Protein AF-E1Y8Z6-F1 (afdb_monomer)

Solvent-accessible surface area (backbone atoms only — not comparable to full-atom values): 7602 Å² total; per-residue (Å²): 140,80,84,85,76,89,59,71,67,61,56,52,5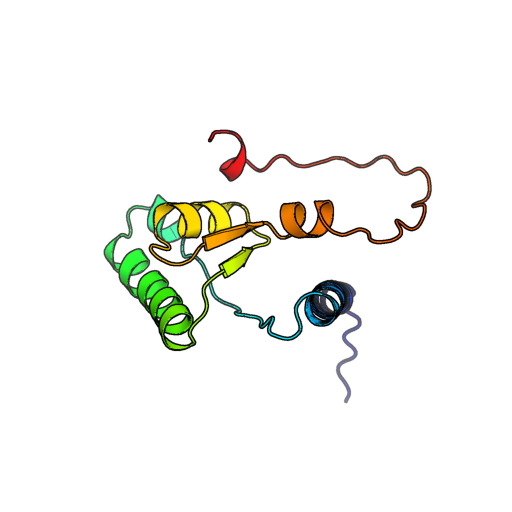5,51,47,54,50,54,55,44,36,75,76,35,77,85,64,80,87,82,95,77,72,65,43,52,74,41,46,77,70,67,38,52,71,61,26,50,58,54,38,48,53,54,51,49,52,40,50,75,71,66,51,51,68,47,77,33,86,49,57,56,43,43,53,44,33,65,76,68,38,75,86,36,44,63,46,45,48,64,62,53,53,73,70,49,96,64,89,76,73,85,69,74,99,66,94,79,84,85,84,81,56,76,69,66,71,67,129

Mean predicted aligned error: 7.62 Å

Foldseek 3Di:
DDPDDPDVVVVVVVVLVVVCCVVPVPDDDDDFDCCLVCVVVVVVVVNCVRNVVVLVVCVVVVAQEDEAQDLSSQVSCVVPSVRHHYDYSVRVVVPDPDPDDPDPPDDDDDDDDPSPPDD

Organism: NCBI:txid201089

Radius of gyration: 17.05 Å; Cα contacts (8 Å, |Δi|>4): 76; chains: 1; bounding box: 40×33×44 Å

Secondary structure (DSSP, 8-state):
-------HHHHHHHHHHHHHHHH-TT---------HHHHHTT-HHHHHHHHHHHHHHHHHTT--EEEESSHHHHHHHHHH-TT-EEEEHHHHHHTS--------S--------HHHH--

Sequence (119 aa):
MAAHFPEPELIEHLLCLNLFSKKIPSVGIVLDCCTKPSHDLGRDDFFNAMFEEMKDFLIRNKIKKVLVACPNCYKIFDQYGGNLSVMSVYEFLANLDVPAKKISAQIVTIHDPCAMRFK

Structure (mmCIF, N/CA/C/O backbone):
data_AF-E1Y8Z6-F1
#
_entry.id   AF-E1Y8Z6-F1
#
loop_
_atom_site.group_PDB
_atom_site.id
_atom_site.type_symbol
_atom_site.label_atom_id
_atom_site.label_alt_id
_atom_site.label_comp_id
_atom_site.label_asym_id
_atom_site.label_entity_id
_atom_site.label_seq_id
_atom_site.pdbx_PDB_ins_code
_atom_site.Cartn_x
_atom_site.Cartn_y
_atom_site.Cartn_z
_atom_site.occupancy
_atom_site.B_iso_or_equiv
_atom_site.auth_seq_id
_atom_site.auth_comp_id
_atom_site.auth_asym_id
_atom_site.auth_atom_id
_atom_site.pdbx_PDB_model_num
ATOM 1 N N . MET A 1 1 ? 22.322 -7.122 31.968 1.00 33.28 1 MET A N 1
ATOM 2 C CA . MET A 1 1 ? 22.228 -5.716 31.525 1.00 33.28 1 MET A CA 1
ATOM 3 C C . MET A 1 1 ? 21.128 -5.658 30.475 1.00 33.28 1 MET A C 1
ATOM 5 O O . MET A 1 1 ? 21.392 -5.824 29.295 1.00 33.28 1 MET A O 1
ATOM 9 N N . ALA A 1 2 ? 19.877 -5.627 30.938 1.00 28.52 2 ALA A N 1
ATOM 10 C CA . ALA A 1 2 ? 18.702 -5.664 30.076 1.00 28.52 2 ALA A CA 1
ATOM 11 C C . ALA A 1 2 ? 18.389 -4.233 29.644 1.00 28.52 2 ALA A C 1
ATOM 13 O O . ALA A 1 2 ? 18.164 -3.374 30.496 1.00 28.52 2 ALA A O 1
ATOM 14 N N . ALA A 1 3 ? 18.417 -3.977 28.340 1.00 30.98 3 ALA A N 1
ATOM 15 C CA . ALA A 1 3 ? 17.911 -2.733 27.796 1.00 30.98 3 ALA A CA 1
ATOM 16 C C . ALA A 1 3 ? 16.388 -2.733 27.978 1.00 30.98 3 ALA A C 1
ATOM 18 O O . ALA A 1 3 ? 15.661 -3.485 27.332 1.00 30.98 3 ALA A O 1
ATOM 19 N N . HIS A 1 4 ? 15.928 -1.949 28.945 1.00 35.16 4 HIS A N 1
ATOM 20 C CA . HIS A 1 4 ? 14.524 -1.659 29.164 1.00 35.16 4 HIS A CA 1
ATOM 21 C C . HIS A 1 4 ? 14.090 -0.660 28.088 1.00 35.16 4 HIS A C 1
ATOM 23 O O . HIS A 1 4 ? 14.365 0.529 28.207 1.00 35.16 4 HIS A O 1
ATOM 29 N N . PHE A 1 5 ? 13.457 -1.155 27.026 1.00 35.44 5 PHE A N 1
ATOM 30 C CA . PHE A 1 5 ? 12.738 -0.333 26.055 1.00 35.44 5 PHE A CA 1
ATOM 31 C C . PHE A 1 5 ? 11.235 -0.504 26.303 1.00 35.44 5 PHE A C 1
ATOM 33 O O . PHE A 1 5 ? 10.670 -1.507 25.863 1.00 35.44 5 PHE A O 1
ATOM 40 N N . PRO A 1 6 ? 10.556 0.409 27.014 1.00 48.09 6 PRO A N 1
ATOM 41 C CA . PRO A 1 6 ? 9.113 0.496 26.954 1.00 48.09 6 PRO A CA 1
ATOM 42 C C . PRO A 1 6 ? 8.768 1.512 25.859 1.00 48.09 6 PRO A C 1
ATOM 44 O O . PRO A 1 6 ? 8.554 2.678 26.160 1.00 48.09 6 PRO A O 1
ATOM 47 N N . GLU A 1 7 ? 8.761 1.096 24.592 1.00 46.25 7 GLU A N 1
ATOM 48 C CA . GLU A 1 7 ? 8.284 1.949 23.492 1.00 46.25 7 GLU A CA 1
ATOM 49 C C . GLU A 1 7 ? 6.798 1.634 23.220 1.00 46.25 7 GLU A C 1
ATOM 51 O O . GLU A 1 7 ? 6.485 0.534 22.745 1.00 46.25 7 GLU A O 1
ATOM 56 N N . PRO A 1 8 ? 5.856 2.551 23.526 1.00 49.94 8 PRO A N 1
ATOM 57 C CA . PRO A 1 8 ? 4.417 2.373 23.286 1.00 49.94 8 PRO A CA 1
ATOM 58 C C . PRO A 1 8 ? 4.078 2.050 21.821 1.00 49.94 8 PRO A C 1
ATOM 60 O O . PRO A 1 8 ? 3.111 1.341 21.539 1.00 49.94 8 PRO A O 1
ATOM 63 N N . GLU A 1 9 ? 4.912 2.507 20.889 1.00 43.81 9 GLU A N 1
ATOM 64 C CA . GLU A 1 9 ? 4.728 2.366 19.442 1.00 43.81 9 GLU A CA 1
ATOM 65 C C . GLU A 1 9 ? 4.839 0.914 18.958 1.00 43.81 9 GLU A C 1
ATOM 67 O O . GLU A 1 9 ? 4.147 0.511 18.019 1.00 43.81 9 GLU A O 1
ATOM 72 N N . LEU A 1 10 ? 5.668 0.086 19.604 1.00 44.47 10 LEU A N 1
ATOM 73 C CA . LEU A 1 10 ? 5.782 -1.328 19.236 1.00 44.47 10 LEU A CA 1
ATOM 74 C C . LEU A 1 10 ? 4.503 -2.088 19.617 1.00 44.47 10 LEU A C 1
ATOM 76 O O . LEU A 1 10 ? 4.055 -2.968 18.885 1.00 44.47 10 LEU A O 1
ATOM 80 N N . ILE A 1 11 ? 3.878 -1.710 20.735 1.00 46.75 11 ILE A N 1
ATOM 81 C CA . ILE A 1 11 ? 2.636 -2.316 21.227 1.00 46.75 11 ILE A CA 1
ATOM 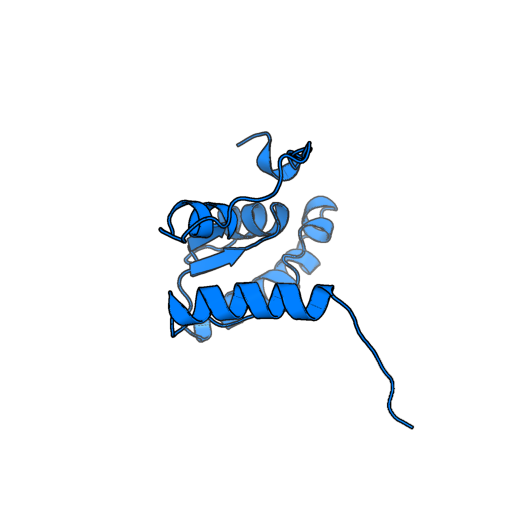82 C C . ILE A 1 11 ? 1.467 -1.984 20.292 1.00 46.75 11 ILE A C 1
ATOM 84 O O . ILE A 1 11 ? 0.668 -2.871 19.995 1.00 46.75 11 ILE A O 1
ATOM 88 N N . GLU A 1 12 ? 1.380 -0.757 19.774 1.00 50.91 12 GLU A N 1
ATOM 89 C CA . GLU A 1 12 ? 0.309 -0.358 18.847 1.00 50.91 12 GLU A CA 1
A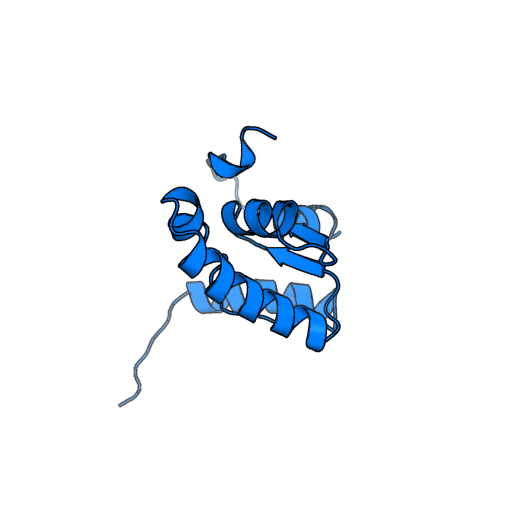TOM 90 C C . GLU A 1 12 ? 0.403 -1.053 17.482 1.00 50.91 12 GLU A C 1
ATOM 92 O O . GLU A 1 12 ? -0.606 -1.561 16.977 1.00 50.91 12 GLU A O 1
ATOM 97 N N . HIS A 1 13 ? 1.609 -1.161 16.910 1.00 54.84 13 HIS A N 1
ATOM 98 C CA . HIS A 1 13 ? 1.824 -1.904 15.662 1.00 54.84 13 HIS A CA 1
ATOM 99 C C . HIS A 1 13 ? 1.494 -3.395 15.823 1.00 54.84 13 HIS A C 1
ATOM 101 O O . HIS A 1 13 ? 0.836 -3.989 14.963 1.00 54.84 13 HIS A O 1
ATOM 107 N N . LEU A 1 14 ? 1.877 -3.993 16.958 1.00 54.44 14 LEU A N 1
ATOM 108 C CA . LEU A 1 14 ? 1.518 -5.370 17.302 1.00 54.44 14 LEU A CA 1
ATOM 109 C C . LEU A 1 14 ? 0.007 -5.533 17.527 1.00 54.44 14 LEU A C 1
ATOM 111 O O . LEU A 1 14 ? -0.551 -6.580 17.197 1.00 54.44 14 LEU A O 1
ATOM 115 N N . LEU A 1 15 ? -0.683 -4.511 18.041 1.00 62.38 15 LEU A N 1
ATOM 116 C CA . LEU A 1 15 ? -2.131 -4.539 18.243 1.00 62.38 15 LEU A CA 1
ATOM 117 C C . LEU A 1 15 ? -2.889 -4.531 16.909 1.00 62.38 15 LEU A C 1
ATOM 119 O O . LEU A 1 15 ? -3.783 -5.357 16.715 1.00 62.38 15 LEU A O 1
ATOM 123 N N . CYS A 1 16 ? -2.508 -3.653 15.976 1.00 66.56 16 CYS A N 1
ATOM 124 C CA . CYS A 1 16 ? -3.106 -3.610 14.639 1.00 66.56 16 CYS A CA 1
ATOM 125 C C . CYS A 1 16 ? -2.869 -4.920 13.882 1.00 66.56 16 CYS A C 1
ATOM 127 O O . CYS A 1 16 ? -3.814 -5.488 13.332 1.00 66.56 16 CYS A O 1
ATOM 129 N N . LEU A 1 17 ? -1.646 -5.459 13.930 1.00 69.88 17 LEU A N 1
ATOM 130 C CA . LEU A 1 17 ? -1.346 -6.754 13.323 1.00 69.88 17 LEU A CA 1
ATOM 131 C C . LEU A 1 17 ? -2.171 -7.888 13.946 1.00 69.88 17 LEU A C 1
ATOM 133 O O . LEU A 1 17 ? -2.690 -8.729 13.219 1.00 69.88 17 LEU A O 1
ATOM 137 N N . ASN A 1 18 ? -2.334 -7.902 15.270 1.00 75.69 18 ASN A N 1
ATOM 138 C CA . ASN A 1 18 ? -3.142 -8.908 15.963 1.00 75.69 18 ASN A CA 1
ATOM 139 C C . ASN A 1 18 ? -4.635 -8.812 15.621 1.00 75.69 18 ASN A C 1
ATOM 141 O O . ASN A 1 18 ? -5.329 -9.827 15.557 1.00 75.69 18 ASN A O 1
ATOM 145 N N . LEU A 1 19 ? -5.160 -7.603 15.416 1.00 80.88 19 LEU A N 1
ATOM 146 C CA . LEU A 1 19 ? -6.527 -7.418 14.928 1.00 80.88 19 LEU A CA 1
ATOM 147 C C . LEU A 1 19 ? -6.661 -7.930 13.491 1.00 80.88 19 LEU A C 1
ATOM 149 O O . LEU A 1 19 ? -7.625 -8.631 13.175 1.00 80.88 19 LEU A O 1
ATOM 153 N N . PHE A 1 20 ? -5.680 -7.630 12.640 1.00 85.56 20 PHE A N 1
ATOM 154 C CA . PHE A 1 20 ? -5.679 -8.066 11.249 1.00 85.56 20 PHE A CA 1
ATOM 155 C C . PHE A 1 20 ? -5.519 -9.575 11.123 1.00 85.56 20 PHE A C 1
ATOM 157 O O . PHE A 1 20 ? -6.268 -10.170 10.362 1.00 85.56 20 PHE A O 1
ATOM 164 N N . SER A 1 21 ? -4.655 -10.220 11.906 1.00 85.12 21 SER A N 1
ATOM 165 C CA . SER A 1 21 ? -4.468 -11.676 11.860 1.00 85.12 21 SER A CA 1
ATOM 166 C C . SER A 1 21 ? -5.716 -12.445 12.295 1.00 85.12 21 SER A C 1
ATOM 168 O O . SER A 1 21 ? -6.031 -13.487 11.725 1.00 85.12 21 SER A O 1
ATOM 170 N N . LYS A 1 22 ? -6.507 -11.900 13.230 1.00 86.94 22 LYS A N 1
ATOM 171 C CA . LYS A 1 22 ? -7.815 -12.470 13.602 1.00 86.94 22 LYS A CA 1
ATOM 172 C C . LYS A 1 22 ? -8.853 -12.379 12.483 1.00 86.94 22 LYS A C 1
ATOM 174 O O . LYS A 1 22 ? -9.741 -13.225 12.417 1.00 86.94 22 LYS A O 1
ATOM 179 N N . LYS A 1 23 ? -8.791 -11.340 11.645 1.00 88.69 23 LYS A N 1
ATOM 180 C CA . LYS A 1 23 ? -9.753 -11.109 10.551 1.00 88.69 23 LYS A CA 1
ATOM 181 C C . LYS A 1 23 ? -9.284 -11.689 9.214 1.00 88.69 23 LYS A C 1
ATOM 183 O O . LYS A 1 23 ? -10.112 -12.068 8.395 1.00 88.69 23 LYS A O 1
ATOM 188 N N . ILE A 1 24 ? -7.975 -11.776 9.011 1.00 90.75 24 ILE A N 1
ATOM 189 C CA . ILE A 1 24 ? -7.294 -12.291 7.826 1.00 90.75 24 ILE A CA 1
ATOM 190 C C . ILE A 1 24 ? -6.174 -13.219 8.328 1.00 90.75 24 ILE A C 1
ATOM 192 O O . ILE A 1 24 ? -5.041 -12.773 8.505 1.00 90.75 24 ILE A O 1
ATOM 196 N N . PRO A 1 25 ? -6.450 -14.517 8.550 1.00 88.56 25 PRO A N 1
ATOM 197 C CA . PRO A 1 25 ? -5.456 -15.456 9.083 1.00 88.56 25 PRO A CA 1
ATOM 198 C C . PRO A 1 25 ? -4.182 -15.584 8.239 1.00 88.56 25 PRO A C 1
ATOM 200 O O . PRO A 1 25 ? -3.133 -15.951 8.753 1.00 88.56 25 PRO A O 1
ATOM 203 N N . SER A 1 26 ? -4.267 -15.274 6.943 1.00 90.38 26 SER A N 1
ATOM 204 C CA . SER A 1 26 ? -3.145 -15.304 6.002 1.00 90.38 26 SER A CA 1
ATOM 205 C C . SER A 1 26 ? -2.401 -13.970 5.876 1.00 90.38 26 SER A C 1
ATOM 207 O O . SER A 1 26 ? -1.602 -13.815 4.953 1.00 90.38 26 SER A O 1
ATOM 209 N N . VAL A 1 27 ? -2.708 -12.970 6.709 1.00 90.88 27 VAL A N 1
ATOM 210 C CA . VAL A 1 27 ? -2.029 -11.672 6.641 1.00 90.88 27 VAL A CA 1
ATOM 211 C C . VAL A 1 27 ? -0.573 -11.819 7.079 1.00 90.88 27 VAL A C 1
ATOM 213 O O . VAL A 1 2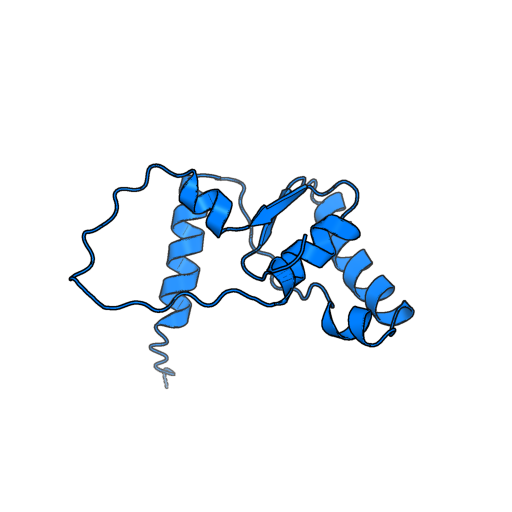7 ? -0.269 -12.473 8.074 1.00 90.88 27 VAL A O 1
ATOM 216 N N . GLY A 1 28 ? 0.324 -11.191 6.327 1.00 89.19 28 GLY A N 1
ATOM 217 C CA . GLY A 1 28 ? 1.733 -11.049 6.673 1.00 89.19 28 GLY A CA 1
ATOM 218 C C . GLY A 1 28 ? 2.130 -9.578 6.739 1.00 89.19 28 GLY A C 1
ATOM 219 O O . GLY A 1 28 ? 1.352 -8.698 6.366 1.00 89.19 28 GLY A O 1
ATOM 220 N N . ILE A 1 29 ? 3.355 -9.319 7.194 1.00 88.69 29 ILE A N 1
ATOM 221 C CA . ILE A 1 29 ? 3.969 -7.988 7.171 1.00 88.69 29 ILE A CA 1
ATOM 222 C C . ILE A 1 29 ? 5.142 -8.003 6.200 1.00 88.69 29 ILE A C 1
ATOM 224 O O . ILE A 1 29 ? 5.955 -8.926 6.217 1.00 88.69 29 ILE A O 1
ATOM 228 N N . VAL A 1 30 ? 5.248 -6.938 5.409 1.00 88.25 30 VAL A N 1
ATOM 229 C CA . VAL A 1 30 ? 6.458 -6.581 4.668 1.00 88.25 30 VAL A CA 1
ATOM 230 C C . VAL A 1 30 ? 6.913 -5.213 5.160 1.00 88.25 30 VAL A C 1
ATOM 232 O O . VAL A 1 30 ? 6.117 -4.276 5.208 1.00 88.25 30 VAL A O 1
ATOM 235 N N . LEU A 1 31 ? 8.179 -5.121 5.563 1.00 86.69 31 LEU A N 1
ATOM 236 C CA . LEU A 1 31 ? 8.817 -3.878 5.990 1.00 86.69 31 LEU A CA 1
ATOM 237 C C . LEU A 1 31 ? 9.759 -3.422 4.881 1.00 86.69 31 LEU A C 1
ATOM 239 O O . LEU A 1 31 ? 10.949 -3.719 4.914 1.00 86.69 31 LEU A O 1
ATOM 243 N N . ASP A 1 32 ? 9.195 -2.747 3.886 1.00 89.44 32 ASP A N 1
ATOM 244 C CA . ASP A 1 32 ? 9.936 -2.236 2.736 1.00 89.44 32 ASP A CA 1
ATOM 245 C C . ASP A 1 32 ? 9.345 -0.896 2.259 1.00 89.44 32 ASP A C 1
ATOM 247 O O . ASP A 1 32 ? 8.234 -0.506 2.642 1.00 89.44 32 ASP A O 1
ATOM 251 N N . CYS A 1 33 ? 10.104 -0.152 1.460 1.00 92.00 33 CYS A N 1
ATOM 252 C CA . CYS A 1 33 ? 9.753 1.182 0.994 1.00 92.00 33 CYS A CA 1
ATOM 253 C C . CYS A 1 33 ? 9.121 1.137 -0.403 1.00 92.00 33 CYS A C 1
ATOM 255 O O . CYS A 1 33 ? 9.691 0.590 -1.337 1.00 92.00 33 CYS A O 1
ATOM 257 N N . CYS A 1 34 ? 8.000 1.841 -0.600 1.00 94.94 34 CYS A N 1
ATOM 258 C CA . CYS A 1 34 ? 7.413 2.042 -1.935 1.00 94.94 34 CYS A CA 1
ATOM 259 C C . CYS A 1 34 ? 8.223 2.984 -2.844 1.00 94.94 34 CYS A C 1
ATOM 261 O O . CYS A 1 34 ? 7.759 3.330 -3.924 1.00 94.94 34 CYS A O 1
ATOM 263 N N . THR A 1 35 ? 9.355 3.503 -2.355 1.00 96.62 35 THR A N 1
ATOM 264 C CA . THR A 1 35 ? 10.296 4.374 -3.077 1.00 96.62 35 THR A CA 1
ATOM 265 C C . THR A 1 35 ? 9.695 5.626 -3.736 1.00 96.62 35 THR A C 1
ATOM 267 O O . THR A 1 35 ? 10.373 6.282 -4.530 1.00 96.62 35 THR A O 1
ATOM 270 N N . LYS A 1 36 ? 8.498 6.065 -3.302 1.00 95.75 36 LYS A N 1
ATOM 271 C CA . LYS A 1 36 ? 7.832 7.311 -3.738 1.00 95.75 36 LYS A CA 1
ATOM 272 C C . LYS A 1 36 ? 8.770 8.529 -3.783 1.00 95.75 36 LYS A C 1
ATOM 274 O O . LYS A 1 36 ? 8.755 9.212 -4.800 1.00 95.75 36 LYS A O 1
ATOM 279 N N . PRO A 1 37 ? 9.625 8.813 -2.775 1.00 96.38 37 PRO A N 1
ATOM 280 C CA . PRO A 1 37 ? 10.516 9.971 -2.865 1.00 96.38 37 PRO A CA 1
ATOM 281 C C . PRO A 1 37 ? 11.503 9.894 -4.036 1.00 96.38 37 PRO A C 1
ATOM 283 O O . PRO A 1 37 ? 11.837 10.916 -4.615 1.00 96.38 37 PRO A O 1
ATOM 286 N N . SER A 1 38 ? 11.971 8.694 -4.402 1.00 97.62 38 SER A N 1
ATOM 287 C CA . SER A 1 38 ? 12.874 8.529 -5.549 1.00 97.62 38 SER A CA 1
ATOM 288 C C . SER A 1 38 ? 12.133 8.685 -6.872 1.00 97.62 38 SER A C 1
ATOM 290 O O . SER A 1 38 ? 12.646 9.358 -7.761 1.00 97.62 38 SER A O 1
ATOM 292 N N . HIS A 1 39 ? 10.920 8.134 -6.965 1.00 97.25 39 HIS A N 1
ATOM 293 C CA . HIS A 1 39 ? 10.020 8.355 -8.097 1.00 97.25 39 HIS A CA 1
ATOM 294 C C . HIS A 1 39 ? 9.763 9.851 -8.326 1.00 97.25 39 HIS A C 1
ATOM 296 O O . HIS A 1 39 ? 9.955 10.366 -9.420 1.00 97.25 39 HIS A O 1
ATOM 302 N N . ASP A 1 40 ? 9.400 10.585 -7.273 1.00 95.56 40 ASP A N 1
ATOM 303 C CA . ASP A 1 40 ? 9.042 12.004 -7.391 1.00 95.56 40 ASP A CA 1
ATOM 304 C C . ASP A 1 40 ? 10.240 12.906 -7.724 1.00 95.56 40 ASP A C 1
ATOM 306 O O . ASP A 1 40 ? 10.060 14.012 -8.229 1.00 95.56 40 ASP A O 1
ATOM 310 N N . LEU A 1 41 ? 11.462 12.436 -7.462 1.00 97.94 41 LEU A N 1
ATOM 311 C CA . LEU A 1 41 ? 12.705 13.097 -7.861 1.00 97.94 41 LEU A CA 1
ATOM 312 C C . LEU A 1 41 ? 13.163 12.716 -9.282 1.00 97.94 41 LEU A C 1
ATOM 314 O O . LEU A 1 41 ? 14.239 13.148 -9.695 1.00 97.94 41 LEU A O 1
ATOM 318 N N . GLY A 1 42 ? 12.399 11.897 -10.014 1.00 97.75 42 GLY A N 1
ATOM 319 C CA . GLY A 1 42 ? 12.753 11.426 -11.358 1.00 97.75 42 GLY A CA 1
ATOM 320 C C . GLY A 1 42 ? 13.915 10.431 -11.379 1.00 97.75 42 GLY A C 1
ATOM 321 O O . GLY A 1 42 ? 14.601 10.288 -12.389 1.00 97.75 42 GLY A O 1
ATOM 322 N N . ARG A 1 43 ? 14.197 9.754 -10.256 1.00 98.12 43 ARG A N 1
ATOM 323 C CA . ARG A 1 43 ? 15.218 8.694 -10.186 1.00 98.12 43 ARG A CA 1
ATOM 324 C C . ARG A 1 43 ? 14.633 7.370 -10.673 1.00 98.12 43 ARG A C 1
ATOM 326 O O . ARG A 1 43 ? 14.610 6.394 -9.921 1.00 98.12 43 ARG A O 1
ATOM 333 N N . ASP A 1 44 ? 14.161 7.355 -11.914 1.00 96.88 44 ASP A N 1
ATOM 334 C CA . ASP A 1 44 ? 13.324 6.285 -12.463 1.00 96.88 44 ASP A CA 1
ATOM 335 C C . ASP A 1 44 ? 14.016 4.921 -12.425 1.00 96.88 44 ASP A C 1
ATOM 337 O O . ASP A 1 44 ? 13.424 3.954 -11.957 1.00 96.88 44 ASP A O 1
ATOM 341 N N . ASP A 1 45 ? 15.296 4.842 -12.799 1.00 97.94 45 ASP A N 1
ATOM 342 C CA . ASP A 1 45 ? 16.059 3.585 -12.756 1.00 97.94 45 ASP A CA 1
ATOM 343 C C . ASP A 1 45 ? 16.130 2.998 -11.340 1.00 97.94 45 ASP A C 1
ATOM 345 O O . ASP A 1 45 ? 15.952 1.798 -11.140 1.00 97.94 45 ASP A O 1
ATOM 349 N N . PHE A 1 46 ? 16.350 3.854 -10.336 1.00 97.56 46 PHE A N 1
ATOM 350 C CA . PHE A 1 46 ? 16.407 3.431 -8.937 1.00 97.56 46 PHE A CA 1
ATOM 351 C C . PHE A 1 46 ? 15.023 3.045 -8.413 1.00 97.56 46 PHE A C 1
ATOM 353 O O . PHE A 1 46 ? 14.887 2.046 -7.708 1.00 97.56 46 PHE A O 1
ATOM 360 N N . PHE A 1 47 ? 13.998 3.832 -8.748 1.00 98.06 47 PHE A N 1
ATOM 361 C CA . PHE A 1 47 ? 12.617 3.521 -8.398 1.00 98.06 47 PHE A CA 1
ATOM 362 C C . PHE A 1 47 ? 12.211 2.157 -8.959 1.00 98.06 47 PHE A C 1
ATOM 364 O O . PHE A 1 47 ? 11.781 1.302 -8.189 1.00 98.06 47 PHE A O 1
ATOM 371 N N . ASN A 1 48 ? 12.424 1.941 -10.259 1.00 96.69 48 ASN A N 1
ATOM 372 C CA . ASN A 1 48 ? 12.089 0.699 -10.942 1.00 96.69 48 ASN A CA 1
ATOM 373 C C . ASN A 1 48 ? 12.851 -0.481 -10.335 1.00 96.69 48 ASN A C 1
ATOM 375 O O . ASN A 1 48 ? 12.226 -1.468 -9.970 1.00 96.69 48 ASN A O 1
ATOM 379 N N . ALA A 1 49 ? 14.170 -0.370 -10.147 1.00 96.88 49 ALA A N 1
ATOM 380 C CA . ALA A 1 49 ? 14.963 -1.457 -9.573 1.00 96.88 49 ALA A CA 1
ATOM 381 C C . ALA A 1 49 ? 14.450 -1.893 -8.189 1.00 96.88 49 ALA A C 1
ATOM 383 O O . ALA A 1 49 ? 14.256 -3.082 -7.952 1.00 96.88 49 ALA A O 1
ATOM 384 N N . MET A 1 50 ? 14.184 -0.936 -7.296 1.00 96.75 50 MET A N 1
ATOM 385 C CA . MET A 1 50 ? 13.778 -1.239 -5.921 1.00 96.75 50 MET A CA 1
ATOM 386 C C . MET A 1 50 ? 12.308 -1.660 -5.807 1.00 96.75 50 MET A C 1
ATOM 388 O O . MET A 1 50 ? 11.977 -2.594 -5.080 1.00 96.75 50 MET A O 1
ATOM 392 N N . PHE A 1 51 ? 11.404 -0.965 -6.503 1.00 97.31 51 PHE A N 1
A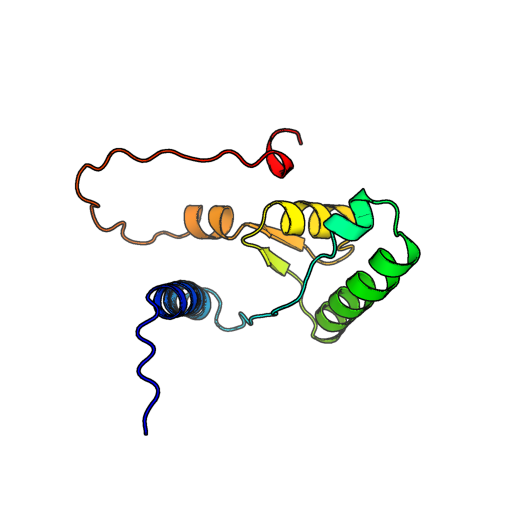TOM 393 C CA . PHE A 1 51 ? 9.976 -1.252 -6.403 1.00 97.31 51 PHE A CA 1
ATOM 394 C C . PHE A 1 51 ? 9.613 -2.565 -7.104 1.00 97.31 51 PHE A C 1
ATOM 396 O O . PHE A 1 51 ? 8.818 -3.336 -6.563 1.00 97.31 51 PHE A O 1
ATOM 403 N N . GLU A 1 52 ? 10.213 -2.854 -8.266 1.00 96.12 52 GLU A N 1
ATOM 404 C CA . GLU A 1 52 ? 9.985 -4.117 -8.975 1.00 96.12 52 GLU A CA 1
ATOM 405 C C . GLU A 1 52 ? 10.477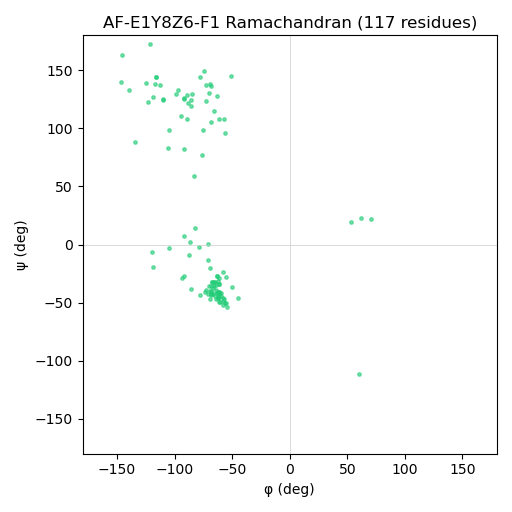 -5.315 -8.160 1.00 96.12 52 GLU A C 1
ATOM 407 O O . GLU A 1 52 ? 9.760 -6.308 -8.079 1.00 96.12 52 GLU A O 1
ATOM 412 N N . GLU A 1 53 ? 11.620 -5.215 -7.470 1.00 95.81 53 GLU A N 1
ATOM 413 C CA . GLU A 1 53 ? 12.110 -6.286 -6.591 1.00 95.81 53 GLU A CA 1
ATOM 414 C C . GLU A 1 53 ? 11.074 -6.659 -5.513 1.00 95.81 53 GLU A C 1
ATOM 416 O O . GLU A 1 53 ? 10.706 -7.834 -5.364 1.00 95.81 53 GLU A O 1
ATOM 421 N N . MET A 1 54 ? 10.550 -5.656 -4.800 1.00 95.56 54 MET A N 1
ATOM 422 C CA . MET A 1 54 ? 9.507 -5.845 -3.789 1.00 95.56 54 MET A CA 1
ATOM 423 C C . MET A 1 54 ? 8.216 -6.396 -4.417 1.00 95.56 54 MET A C 1
ATOM 425 O O . MET A 1 54 ? 7.605 -7.334 -3.892 1.00 95.56 54 MET A O 1
ATOM 429 N N . LYS A 1 55 ? 7.782 -5.830 -5.548 1.00 96.56 55 LYS A N 1
ATOM 430 C CA . LYS A 1 55 ? 6.562 -6.249 -6.248 1.00 96.56 55 LYS A CA 1
ATOM 431 C C . LYS A 1 55 ? 6.655 -7.710 -6.696 1.00 96.56 55 LYS A C 1
ATOM 433 O O . LYS A 1 55 ? 5.731 -8.489 -6.449 1.00 96.56 55 LYS A O 1
ATOM 438 N N . ASP A 1 56 ? 7.779 -8.109 -7.276 1.00 96.00 56 ASP A N 1
ATOM 439 C CA . ASP A 1 56 ? 8.035 -9.475 -7.725 1.00 96.00 56 ASP A CA 1
ATOM 440 C C . ASP A 1 56 ? 8.124 -10.451 -6.559 1.00 96.00 56 ASP A C 1
ATOM 442 O O . ASP A 1 56 ? 7.645 -11.585 -6.654 1.00 96.00 56 ASP A O 1
ATOM 446 N N . PHE A 1 57 ? 8.702 -10.038 -5.430 1.00 95.69 57 PHE A N 1
ATOM 447 C CA . PHE A 1 57 ? 8.652 -10.824 -4.203 1.00 95.69 57 PHE A CA 1
ATOM 448 C C . PHE A 1 57 ? 7.202 -11.103 -3.773 1.00 95.69 57 PHE A C 1
ATOM 450 O O . PHE A 1 57 ? 6.850 -12.262 -3.527 1.00 95.69 57 PHE A O 1
ATOM 457 N N . LEU A 1 58 ? 6.337 -10.085 -3.741 1.00 96.62 58 LEU A N 1
ATOM 458 C CA . LEU A 1 58 ? 4.923 -10.243 -3.380 1.00 96.62 58 LEU A CA 1
ATOM 459 C C . LEU A 1 58 ? 4.184 -11.169 -4.361 1.00 96.62 58 LEU A C 1
ATOM 461 O O . LEU A 1 58 ? 3.477 -12.089 -3.940 1.00 96.62 58 LEU A O 1
ATOM 465 N N . ILE A 1 59 ? 4.381 -10.973 -5.668 1.00 96.25 59 ILE A N 1
ATOM 466 C CA . ILE A 1 59 ? 3.727 -11.771 -6.715 1.00 96.25 59 ILE A CA 1
ATOM 467 C C . ILE A 1 59 ? 4.181 -13.234 -6.661 1.00 96.25 59 ILE A C 1
ATOM 469 O O . ILE A 1 59 ? 3.336 -14.135 -6.712 1.00 96.25 59 ILE A O 1
ATOM 473 N N . ARG A 1 60 ? 5.487 -13.497 -6.504 1.00 96.81 60 ARG A N 1
ATOM 474 C CA . ARG A 1 60 ? 6.031 -14.864 -6.372 1.00 96.81 60 ARG A CA 1
ATOM 475 C C . ARG A 1 60 ? 5.481 -15.589 -5.147 1.00 96.81 60 ARG A C 1
ATOM 477 O O . ARG A 1 60 ? 5.213 -16.786 -5.219 1.00 96.81 60 ARG A O 1
ATOM 484 N N . ASN A 1 61 ? 5.222 -14.858 -4.063 1.00 95.94 61 ASN A N 1
ATOM 485 C CA . ASN A 1 61 ? 4.562 -15.378 -2.862 1.00 95.94 61 ASN A CA 1
ATOM 486 C C . ASN A 1 61 ? 3.027 -15.418 -2.973 1.00 95.94 61 ASN A C 1
ATOM 488 O O . ASN A 1 61 ? 2.333 -15.627 -1.980 1.00 95.94 61 ASN A O 1
ATOM 492 N N . LYS A 1 62 ? 2.484 -15.269 -4.189 1.00 96.25 62 LYS A N 1
ATOM 493 C CA . LYS A 1 62 ? 1.054 -15.377 -4.512 1.00 96.25 62 LYS A CA 1
ATOM 494 C C . LYS A 1 62 ? 0.180 -14.344 -3.794 1.00 96.25 62 LYS A C 1
ATOM 496 O O . LYS A 1 62 ? -1.030 -14.545 -3.679 1.00 96.25 62 LYS A O 1
ATOM 501 N N . ILE A 1 63 ? 0.759 -13.223 -3.365 1.00 97.12 63 ILE A N 1
ATOM 502 C CA . ILE A 1 63 ? 0.003 -12.112 -2.789 1.00 97.12 63 ILE A CA 1
ATOM 503 C C . ILE A 1 63 ? -0.836 -11.453 -3.888 1.00 97.12 63 ILE A C 1
ATOM 505 O O . ILE A 1 63 ? -0.398 -11.297 -5.026 1.00 97.12 63 ILE A O 1
ATOM 509 N N . LYS A 1 64 ? -2.081 -11.106 -3.548 1.00 96.12 64 LYS A N 1
ATOM 510 C CA . LYS A 1 64 ? -3.051 -10.465 -4.458 1.00 96.12 64 LYS A CA 1
ATOM 511 C C . LYS A 1 64 ? -3.509 -9.091 -3.991 1.00 96.12 64 LYS A C 1
ATOM 513 O O . LYS A 1 64 ? -4.045 -8.316 -4.782 1.00 96.12 64 LYS A O 1
ATOM 518 N N . LYS A 1 65 ? -3.338 -8.804 -2.703 1.00 96.81 65 LYS A N 1
ATOM 519 C CA . LYS A 1 65 ? -3.773 -7.561 -2.081 1.00 96.81 65 LYS A CA 1
ATOM 520 C C . LYS A 1 65 ? -2.727 -7.079 -1.093 1.00 96.81 65 LYS A C 1
ATOM 522 O O . LYS A 1 65 ? -2.272 -7.867 -0.266 1.00 96.81 65 LYS A O 1
ATOM 527 N N . VAL A 1 66 ? -2.398 -5.797 -1.171 1.00 96.62 66 VAL A N 1
ATOM 528 C CA . VAL A 1 66 ? -1.525 -5.111 -0.220 1.00 96.62 66 VAL A CA 1
ATOM 529 C C . VAL A 1 66 ? -2.374 -4.145 0.599 1.00 96.62 66 VAL A C 1
ATOM 531 O O . VAL A 1 66 ? -3.079 -3.298 0.048 1.00 96.62 66 VAL A O 1
ATOM 534 N N . LEU A 1 67 ? -2.319 -4.296 1.921 1.00 95.06 67 LEU A N 1
ATOM 535 C CA . LEU A 1 67 ? -2.887 -3.337 2.862 1.00 95.06 67 LEU A CA 1
ATOM 536 C C . LEU A 1 67 ? -1.803 -2.329 3.241 1.00 95.06 67 LEU A C 1
ATOM 538 O O . LEU A 1 67 ? -0.729 -2.727 3.687 1.00 95.06 67 LEU A O 1
ATOM 542 N N . VAL A 1 68 ? -2.073 -1.036 3.069 1.00 94.44 68 VAL A N 1
ATOM 543 C CA . VAL A 1 68 ? -1.085 0.029 3.307 1.00 94.44 68 VAL A CA 1
ATOM 544 C C . VAL A 1 68 ? -1.600 1.076 4.290 1.00 94.44 68 VAL A C 1
ATOM 546 O O . VAL A 1 68 ? -2.756 1.487 4.237 1.00 94.44 68 VAL A O 1
ATOM 549 N N . ALA A 1 69 ? -0.732 1.530 5.193 1.00 90.56 69 ALA A N 1
ATOM 550 C CA . ALA A 1 69 ? -1.036 2.638 6.103 1.00 90.56 69 ALA A CA 1
ATOM 551 C C . ALA A 1 69 ? -0.615 4.000 5.538 1.00 90.56 69 ALA A C 1
ATOM 553 O O . ALA A 1 69 ? -1.201 5.028 5.864 1.00 90.56 69 ALA A O 1
ATOM 554 N N . CYS A 1 70 ? 0.396 4.011 4.669 1.00 92.12 70 CYS A N 1
ATOM 555 C CA . CYS A 1 70 ? 0.950 5.234 4.115 1.00 92.12 70 CYS A CA 1
ATOM 556 C C . CYS A 1 70 ? 0.213 5.641 2.824 1.00 92.12 70 CYS A C 1
ATOM 558 O O . CYS A 1 70 ? 0.132 4.834 1.892 1.00 92.12 70 CYS A O 1
ATOM 560 N N . PRO A 1 71 ? -0.252 6.899 2.711 1.00 93.81 71 PRO A N 1
ATOM 561 C CA . PRO A 1 71 ? -0.932 7.401 1.514 1.00 93.81 71 PRO A CA 1
ATOM 562 C C . PRO A 1 71 ? -0.038 7.385 0.263 1.00 93.81 71 PRO A C 1
ATOM 564 O O . PRO A 1 71 ? -0.514 7.152 -0.845 1.00 93.81 71 PRO A O 1
ATOM 567 N N . ASN A 1 72 ? 1.275 7.569 0.425 1.00 95.44 72 ASN A N 1
ATOM 568 C CA . ASN A 1 72 ? 2.220 7.467 -0.690 1.00 95.44 72 ASN A CA 1
ATOM 569 C C . ASN A 1 72 ? 2.370 6.026 -1.187 1.00 95.44 72 ASN A C 1
ATOM 571 O O . ASN A 1 72 ? 2.414 5.809 -2.396 1.00 95.44 72 ASN A O 1
ATOM 575 N N . CYS A 1 73 ? 2.400 5.049 -0.272 1.00 96.00 73 CYS A N 1
ATOM 576 C CA . CYS A 1 73 ? 2.401 3.639 -0.652 1.00 96.00 73 CYS A CA 1
ATOM 577 C C . CYS A 1 73 ? 1.126 3.291 -1.419 1.00 96.00 73 CYS A C 1
ATOM 579 O O . CYS A 1 73 ? 1.216 2.607 -2.431 1.00 96.00 73 CYS A O 1
ATOM 581 N N . TYR A 1 74 ? -0.034 3.806 -0.987 1.00 96.00 74 TYR A N 1
ATOM 582 C CA . TYR A 1 74 ? -1.283 3.623 -1.727 1.00 96.00 74 TYR A CA 1
ATOM 583 C C . TYR A 1 74 ? -1.135 4.092 -3.174 1.00 96.00 74 TYR A C 1
ATOM 585 O O . TYR A 1 74 ? -1.345 3.294 -4.07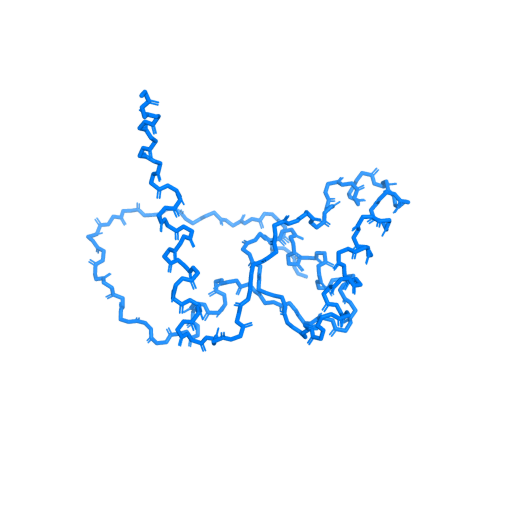7 1.00 96.00 74 TYR A O 1
ATOM 593 N N . LYS A 1 75 ? -0.686 5.335 -3.401 1.00 95.38 75 LYS A N 1
ATOM 594 C CA . LYS A 1 75 ? -0.505 5.873 -4.760 1.00 95.38 75 LYS A CA 1
ATOM 595 C C . LYS A 1 75 ? 0.455 5.055 -5.621 1.00 95.38 75 LYS A C 1
ATOM 597 O O . LYS A 1 75 ? 0.137 4.777 -6.770 1.00 95.38 75 LYS A O 1
ATOM 602 N N . ILE A 1 76 ? 1.610 4.665 -5.080 1.00 97.00 76 ILE A N 1
ATOM 603 C CA . ILE A 1 76 ? 2.575 3.870 -5.849 1.00 97.00 76 ILE A CA 1
ATOM 604 C C . ILE A 1 76 ? 1.995 2.503 -6.214 1.00 97.00 76 ILE A C 1
ATOM 606 O O . ILE A 1 76 ? 2.090 2.103 -7.367 1.00 97.00 76 ILE A O 1
ATOM 610 N N . PHE A 1 77 ? 1.374 1.787 -5.275 1.00 97.25 77 PHE A N 1
ATOM 611 C CA . PHE A 1 77 ? 0.790 0.482 -5.586 1.00 97.25 77 PHE A CA 1
ATOM 612 C C . PHE A 1 77 ? -0.431 0.584 -6.507 1.00 97.25 77 PHE A C 1
ATOM 614 O O . PHE A 1 77 ? -0.596 -0.278 -7.361 1.00 97.25 77 PHE A O 1
ATOM 621 N N . ASP A 1 78 ? -1.252 1.626 -6.375 1.00 95.75 78 ASP A N 1
ATOM 622 C CA . ASP A 1 78 ? -2.400 1.869 -7.257 1.00 95.75 78 ASP A CA 1
ATOM 623 C C . ASP A 1 78 ? -1.948 2.106 -8.706 1.00 95.75 78 ASP A C 1
ATOM 625 O O . ASP A 1 78 ? -2.514 1.553 -9.645 1.00 95.75 78 ASP A O 1
ATOM 629 N N . GLN A 1 79 ? -0.867 2.871 -8.887 1.00 95.31 79 GLN A N 1
ATOM 630 C CA . GLN A 1 79 ? -0.366 3.243 -10.207 1.00 95.31 79 GLN A CA 1
ATOM 631 C C . GLN A 1 79 ? 0.586 2.202 -10.826 1.00 95.31 79 GLN A C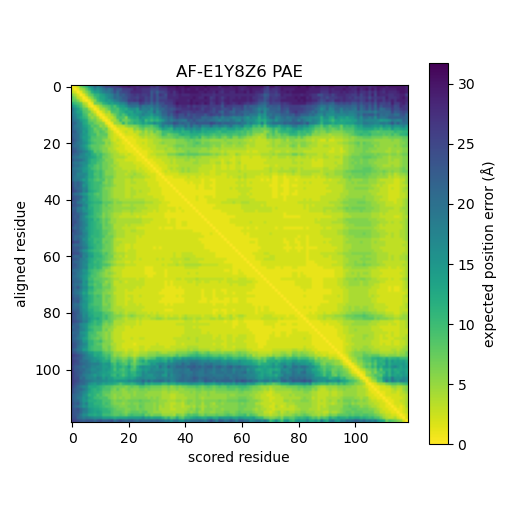 1
ATOM 633 O O . GLN A 1 79 ? 0.540 1.968 -12.032 1.00 95.31 79 GLN A O 1
ATOM 638 N N . TYR A 1 80 ? 1.447 1.572 -10.022 1.00 96.94 80 TYR A N 1
ATOM 639 C CA . TYR A 1 80 ? 2.554 0.719 -10.485 1.00 96.94 80 TYR A CA 1
ATOM 640 C C . TYR A 1 80 ? 2.462 -0.739 -9.999 1.00 96.94 80 TYR A C 1
ATOM 642 O O . TYR A 1 80 ? 3.244 -1.589 -10.426 1.00 96.94 80 TYR A O 1
ATOM 650 N N . GLY A 1 81 ? 1.507 -1.076 -9.127 1.00 96.12 81 GLY A N 1
ATOM 651 C CA . GLY A 1 81 ? 1.380 -2.416 -8.535 1.00 96.12 81 GLY A CA 1
ATOM 652 C C . GLY A 1 81 ? 0.909 -3.506 -9.504 1.00 96.12 81 GLY A C 1
ATOM 653 O O . GLY A 1 81 ? 1.025 -4.696 -9.196 1.00 96.12 81 GLY A O 1
ATOM 654 N N . GLY A 1 82 ? 0.405 -3.130 -10.683 1.00 95.25 82 GLY A N 1
ATOM 655 C CA . GLY A 1 82 ? -0.028 -4.057 -11.727 1.00 95.25 82 GLY A CA 1
ATOM 656 C C . GLY A 1 82 ? -1.150 -4.984 -11.251 1.00 95.25 82 GLY A C 1
ATOM 657 O O . GLY A 1 82 ? -2.266 -4.548 -11.000 1.00 95.25 82 GLY A O 1
ATOM 658 N N . ASN A 1 83 ? -0.855 -6.281 -11.118 1.00 93.81 83 ASN A N 1
ATOM 659 C CA . ASN A 1 83 ? -1.835 -7.296 -10.699 1.00 93.81 83 ASN A CA 1
ATOM 660 C C . ASN A 1 83 ? -2.103 -7.325 -9.181 1.00 93.81 83 ASN A C 1
ATOM 662 O O . ASN A 1 83 ? -2.897 -8.148 -8.713 1.00 93.81 83 ASN A O 1
ATOM 666 N N . LEU A 1 84 ? -1.414 -6.492 -8.400 1.00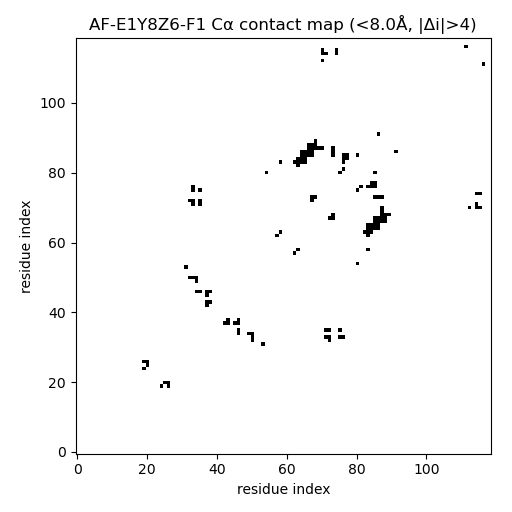 97.75 84 LEU A N 1
ATOM 667 C CA . LEU A 1 84 ? -1.670 -6.331 -6.974 1.00 97.75 84 LEU A CA 1
ATOM 668 C C . LEU A 1 84 ? -2.781 -5.300 -6.774 1.00 97.75 84 LEU A C 1
ATOM 670 O O . LEU A 1 84 ? -2.657 -4.157 -7.195 1.00 97.75 84 LEU A O 1
ATOM 674 N N . SER A 1 85 ? -3.844 -5.686 -6.072 1.00 97.56 85 SER A N 1
ATOM 675 C CA . SER A 1 85 ? -4.817 -4.709 -5.573 1.00 97.56 85 SER A CA 1
ATOM 676 C C . SER A 1 85 ? -4.271 -4.006 -4.331 1.00 97.56 85 SER A C 1
ATOM 678 O O . SER A 1 85 ? -3.612 -4.631 -3.496 1.00 97.56 85 SER A O 1
ATOM 680 N N . VAL A 1 86 ? -4.578 -2.722 -4.172 1.00 97.31 86 VAL A N 1
ATOM 681 C CA . VAL A 1 86 ? -4.209 -1.947 -2.984 1.00 97.31 86 VAL A CA 1
ATOM 682 C C . VAL A 1 86 ? -5.451 -1.492 -2.230 1.00 97.31 86 VAL A C 1
ATOM 684 O O . VAL A 1 86 ? -6.498 -1.222 -2.814 1.00 97.31 86 VAL A O 1
ATOM 687 N N . MET A 1 87 ? -5.353 -1.462 -0.906 1.00 95.44 87 MET A N 1
ATOM 688 C CA . MET A 1 87 ? -6.390 -0.948 -0.017 1.00 95.44 87 MET A CA 1
ATOM 689 C C . MET A 1 87 ? -5.716 -0.309 1.194 1.00 95.44 87 MET A C 1
ATOM 691 O O . MET A 1 87 ? -4.721 -0.828 1.707 1.00 95.44 87 MET A O 1
ATOM 695 N N . SER A 1 88 ? -6.235 0.820 1.664 1.00 93.00 88 SER A N 1
ATOM 696 C CA . SER A 1 88 ? -5.719 1.420 2.888 1.00 93.00 88 SER A CA 1
ATOM 697 C C . SER A 1 88 ? -6.173 0.631 4.118 1.00 93.00 88 SER A C 1
ATOM 699 O O . SER A 1 88 ? -7.268 0.063 4.161 1.00 93.00 88 SER A O 1
ATOM 701 N N . VAL A 1 89 ? -5.353 0.625 5.167 1.00 91.44 89 VAL A N 1
ATOM 702 C CA . VAL A 1 89 ? -5.752 0.039 6.457 1.00 91.44 89 VAL A CA 1
ATOM 703 C C . VAL A 1 89 ? -6.964 0.756 7.055 1.00 91.44 89 VAL A C 1
ATOM 705 O O . VAL A 1 89 ? -7.754 0.122 7.742 1.00 91.44 89 VAL A O 1
ATOM 708 N N . TYR A 1 90 ? -7.152 2.046 6.763 1.00 88.88 90 TYR A N 1
ATOM 709 C CA . TYR A 1 90 ? -8.305 2.821 7.223 1.00 88.88 90 TYR A CA 1
ATOM 710 C C . TYR A 1 90 ? -9.603 2.364 6.555 1.00 88.88 90 TYR A C 1
ATOM 712 O O . TYR A 1 90 ? -10.596 2.168 7.249 1.00 88.88 90 TYR A O 1
ATOM 720 N N . GLU A 1 91 ? -9.591 2.120 5.239 1.00 91.06 91 GLU A N 1
ATOM 721 C CA . GLU A 1 91 ? -10.731 1.519 4.532 1.00 91.06 91 GLU A CA 1
ATOM 722 C C . GLU A 1 91 ? -11.037 0.123 5.074 1.00 91.06 91 GLU A C 1
ATOM 724 O O . GLU A 1 91 ? -12.198 -0.227 5.275 1.00 91.06 91 GLU A O 1
ATOM 729 N N . PHE A 1 92 ? -10.005 -0.680 5.347 1.00 90.50 92 PHE A N 1
ATOM 730 C CA . PHE A 1 92 ? -10.202 -1.992 5.953 1.00 90.50 92 PHE A CA 1
ATOM 731 C C . PHE A 1 92 ? -10.850 -1.879 7.341 1.00 90.50 92 PHE A C 1
ATOM 733 O O . PHE A 1 92 ? -11.861 -2.530 7.590 1.00 90.50 92 PHE A O 1
ATOM 740 N N . LEU A 1 93 ? -10.324 -1.014 8.215 1.00 86.81 93 LEU A N 1
ATOM 741 C CA . LEU A 1 93 ? -10.851 -0.773 9.561 1.00 86.81 93 LEU A CA 1
ATOM 742 C C . LEU A 1 93 ? -12.285 -0.230 9.545 1.00 86.81 93 LEU A C 1
ATOM 744 O O . LEU A 1 93 ? -13.099 -0.687 10.338 1.00 86.81 93 LEU A O 1
ATOM 748 N N . ALA A 1 94 ? -12.611 0.691 8.634 1.00 87.31 94 ALA A N 1
ATOM 749 C CA . ALA A 1 94 ? -13.958 1.245 8.489 1.00 87.31 94 ALA A CA 1
ATOM 750 C C . ALA A 1 94 ? -15.001 0.185 8.090 1.00 87.31 94 ALA A C 1
ATOM 752 O O . ALA A 1 94 ? -16.175 0.326 8.420 1.00 87.31 94 ALA A O 1
ATOM 753 N N . ASN A 1 95 ? -14.570 -0.881 7.408 1.00 86.69 95 ASN A N 1
ATOM 754 C CA . ASN A 1 95 ? -15.419 -2.014 7.037 1.00 86.69 95 ASN A CA 1
ATOM 755 C C . ASN A 1 95 ? -15.502 -3.098 8.122 1.00 86.69 95 ASN A C 1
ATOM 757 O O . ASN A 1 95 ? -16.284 -4.041 7.988 1.00 86.69 95 ASN A O 1
ATOM 761 N N . LEU A 1 96 ? -14.689 -3.016 9.178 1.00 83.62 96 LEU A N 1
ATOM 762 C CA . LEU A 1 96 ? -14.779 -3.955 10.283 1.00 83.62 96 LEU A CA 1
ATOM 763 C C . LEU A 1 96 ? -15.845 -3.500 11.275 1.00 83.62 96 LEU A C 1
ATOM 765 O O . LEU A 1 96 ? -15.791 -2.399 11.814 1.00 83.62 96 LEU A O 1
ATOM 769 N N . ASP A 1 97 ? -16.742 -4.419 11.614 1.00 75.50 97 ASP A N 1
ATOM 770 C CA . ASP A 1 97 ? -17.599 -4.281 12.787 1.00 75.50 97 ASP A CA 1
ATOM 771 C C . ASP A 1 97 ? -16.772 -4.577 14.052 1.00 75.50 97 ASP A C 1
ATOM 773 O O . ASP A 1 97 ? -16.740 -5.698 14.574 1.00 75.50 97 ASP A O 1
ATOM 777 N N . VAL A 1 98 ? -15.957 -3.599 14.464 1.00 70.31 98 VAL A N 1
ATOM 778 C CA . VAL A 1 98 ? -15.202 -3.634 15.723 1.00 70.31 98 VAL A CA 1
ATOM 779 C C . VAL A 1 98 ? -15.961 -2.820 16.765 1.00 70.31 98 VAL A C 1
ATOM 781 O O . VAL A 1 98 ? -16.269 -1.656 16.505 1.00 70.31 98 VAL A O 1
ATOM 784 N N . PRO A 1 99 ? -16.219 -3.365 17.969 1.00 68.31 99 PRO A N 1
ATOM 785 C CA . PRO A 1 99 ? -16.839 -2.592 19.032 1.00 68.31 99 PRO A CA 1
ATOM 786 C C . PRO A 1 99 ? -15.942 -1.406 19.395 1.00 68.31 99 PRO A C 1
ATOM 788 O O . PRO A 1 99 ? -14.879 -1.564 20.000 1.00 68.31 99 PRO A O 1
ATOM 791 N N . ALA A 1 100 ? -16.375 -0.206 19.009 1.00 67.31 100 ALA A N 1
ATOM 792 C CA . ALA A 1 100 ? -15.684 1.023 19.345 1.00 67.31 100 ALA A CA 1
ATOM 793 C C . ALA A 1 100 ? -15.754 1.224 20.862 1.00 67.31 100 ALA A C 1
ATOM 795 O O . ALA A 1 100 ? -16.826 1.430 21.439 1.00 67.31 100 ALA A O 1
ATOM 796 N N . LYS A 1 101 ? -14.602 1.174 21.535 1.00 70.62 101 LYS A N 1
ATOM 797 C CA . LYS A 1 101 ? -14.527 1.634 22.920 1.00 70.62 101 LYS A CA 1
ATOM 798 C C . LYS A 1 101 ? -14.850 3.124 22.904 1.00 70.62 101 LYS A C 1
ATOM 800 O O . LYS A 1 101 ? -14.234 3.866 22.143 1.00 70.62 101 LYS A O 1
ATOM 805 N N . LYS A 1 102 ? -15.804 3.568 23.730 1.00 71.62 102 LYS A N 1
ATOM 806 C CA . LYS A 1 102 ? -16.044 5.003 23.919 1.00 71.62 102 LYS A CA 1
ATOM 807 C C . LYS A 1 102 ? -14.737 5.637 24.379 1.00 71.62 102 LYS A C 1
ATOM 809 O O . LYS A 1 102 ? -14.286 5.400 25.499 1.00 71.62 102 LYS A O 1
ATOM 814 N N . ILE A 1 103 ? -14.121 6.399 23.489 1.00 74.62 103 ILE A N 1
ATOM 815 C CA . ILE A 1 103 ? -13.012 7.274 23.831 1.00 74.62 103 ILE A CA 1
ATOM 816 C C . ILE A 1 103 ? -13.641 8.428 24.618 1.00 74.62 103 ILE A C 1
ATOM 818 O O . ILE A 1 103 ? -14.734 8.889 24.276 1.00 74.62 103 ILE A O 1
ATOM 822 N N . SER A 1 104 ? -13.012 8.854 25.714 1.00 79.00 104 SER A N 1
ATOM 823 C CA . SER A 1 104 ? -13.426 10.079 26.411 1.00 79.00 104 SER A CA 1
ATOM 824 C C . SER A 1 104 ? -13.532 11.221 25.400 1.00 79.00 104 SER A C 1
ATOM 826 O O . SER A 1 104 ? -12.717 11.254 24.481 1.00 79.00 104 SER A O 1
ATOM 828 N N . ALA A 1 105 ? -14.485 12.141 25.569 1.00 77.75 105 ALA A N 1
ATOM 829 C CA . ALA A 1 105 ? -14.641 13.296 24.687 1.00 77.75 105 ALA A CA 1
ATOM 830 C C . ALA A 1 105 ? -13.334 14.109 24.637 1.00 77.75 105 ALA A C 1
ATOM 832 O O . ALA A 1 105 ? -13.045 14.906 25.524 1.00 77.75 105 ALA A O 1
ATOM 833 N N . GLN A 1 106 ? -12.525 13.845 23.616 1.00 83.69 106 GLN A N 1
ATOM 834 C CA . GLN A 1 106 ? -11.266 14.512 23.331 1.00 83.69 106 GLN A CA 1
ATOM 835 C C . GLN A 1 106 ? -11.429 15.214 21.990 1.00 83.69 106 GLN A C 1
ATOM 837 O O . GLN A 1 106 ? -12.020 14.667 21.057 1.00 83.69 106 GLN A O 1
ATOM 842 N N . ILE A 1 107 ? -10.917 16.437 21.901 1.00 88.94 107 ILE A N 1
ATOM 843 C CA . ILE A 1 107 ? -10.822 17.138 20.626 1.00 88.94 107 ILE A CA 1
ATOM 844 C C . ILE A 1 107 ? -9.710 16.457 19.831 1.00 88.94 107 ILE A C 1
ATOM 846 O O . ILE A 1 107 ? -8.581 16.360 20.308 1.00 88.94 107 ILE A O 1
ATOM 850 N N . VAL A 1 108 ? -10.037 15.982 18.631 1.00 88.62 108 VAL A N 1
ATOM 851 C CA . VAL A 1 108 ? -9.076 15.378 17.705 1.00 88.62 108 VAL A CA 1
ATOM 852 C C . VAL A 1 108 ? -8.976 16.222 16.444 1.00 88.62 108 VAL A C 1
ATOM 854 O O . VAL A 1 108 ? -9.975 16.759 15.965 1.00 88.62 108 VAL A O 1
ATOM 857 N N . THR A 1 109 ? -7.772 16.307 15.889 1.00 91.38 109 THR A N 1
ATOM 858 C CA . THR A 1 109 ? -7.519 16.944 14.595 1.00 91.38 109 THR A CA 1
ATOM 859 C C . THR A 1 109 ? -7.164 15.863 13.590 1.00 91.38 109 THR A C 1
ATOM 861 O O . THR A 1 109 ? -6.242 15.083 13.816 1.00 91.38 109 THR A O 1
ATOM 864 N N . ILE A 1 110 ? -7.888 15.820 12.475 1.00 88.25 110 ILE A N 1
ATOM 865 C CA . ILE A 1 110 ? -7.609 14.889 11.381 1.00 88.25 110 ILE A CA 1
ATOM 866 C C . ILE A 1 110 ? -6.672 15.578 10.390 1.00 88.25 110 ILE A C 1
ATOM 868 O O . ILE A 1 110 ? -6.965 16.673 9.909 1.00 88.25 110 ILE A O 1
ATOM 872 N N . HIS A 1 111 ? -5.546 14.935 10.088 1.00 88.50 111 HIS A N 1
ATOM 873 C CA . HIS A 1 111 ? -4.643 15.372 9.030 1.00 88.50 111 HIS A CA 1
ATOM 874 C C . HIS A 1 111 ? -5.064 14.751 7.694 1.00 88.50 111 HIS A C 1
ATOM 876 O O . HIS A 1 111 ? -5.093 13.529 7.570 1.00 88.50 111 HIS A O 1
ATOM 882 N N . ASP A 1 112 ? -5.360 15.595 6.705 1.00 88.31 112 ASP A N 1
ATOM 883 C CA . ASP A 1 112 ? -5.597 15.174 5.322 1.00 88.31 112 ASP A CA 1
ATOM 884 C C . ASP A 1 112 ? -4.267 15.168 4.545 1.00 88.31 112 ASP A C 1
ATOM 886 O O . ASP A 1 112 ? -3.708 16.241 4.277 1.00 88.31 112 ASP A O 1
ATOM 890 N N . PRO A 1 113 ? -3.706 13.989 4.214 1.00 88.94 113 PRO A N 1
ATOM 891 C CA . PRO A 1 113 ? -2.416 13.920 3.554 1.00 88.94 113 PRO A CA 1
ATOM 892 C C . PRO A 1 113 ? -2.514 14.431 2.117 1.00 88.94 113 PRO A C 1
ATOM 894 O O . PRO A 1 113 ? -3.312 13.945 1.317 1.00 88.94 113 PRO A O 1
ATOM 897 N N . CYS A 1 114 ? -1.601 15.330 1.737 1.00 89.81 114 CYS A N 1
ATOM 898 C CA . CYS A 1 114 ? -1.538 15.914 0.391 1.00 89.81 114 CYS A CA 1
ATOM 899 C C . CYS A 1 114 ? -1.581 14.859 -0.724 1.00 89.81 114 CYS A C 1
ATOM 901 O O . CYS A 1 114 ? -2.192 15.069 -1.769 1.00 89.81 114 CYS A O 1
ATOM 903 N N . ALA A 1 115 ? -0.952 13.706 -0.484 1.00 86.81 115 ALA A N 1
ATOM 904 C CA . ALA A 1 115 ? -0.913 12.607 -1.429 1.00 86.81 115 ALA A CA 1
ATOM 905 C C . ALA A 1 115 ? -2.299 12.019 -1.736 1.00 86.81 115 ALA A C 1
ATOM 907 O O . ALA A 1 115 ? -2.468 11.538 -2.840 1.00 86.81 115 ALA A O 1
ATOM 908 N N . MET A 1 116 ? -3.299 12.086 -0.854 1.00 86.44 116 MET A N 1
ATOM 909 C CA . MET A 1 116 ? -4.656 11.571 -1.134 1.00 86.44 116 MET A CA 1
ATOM 910 C C . MET A 1 116 ? -5.678 12.672 -1.423 1.00 86.44 116 MET A C 1
ATOM 912 O O . MET A 1 116 ? -6.817 12.366 -1.762 1.00 86.44 116 MET A O 1
ATOM 916 N N . ARG A 1 117 ? -5.269 13.941 -1.328 1.00 84.94 117 ARG A N 1
ATOM 917 C CA . ARG A 1 117 ? -6.162 15.099 -1.445 1.00 84.94 117 ARG A CA 1
ATOM 918 C C . ARG A 1 117 ? -6.812 15.244 -2.822 1.00 84.94 117 ARG A C 1
ATOM 920 O O . ARG A 1 117 ? -7.950 15.690 -2.924 1.00 84.94 117 ARG A O 1
ATOM 927 N N . PHE A 1 118 ? -6.078 14.890 -3.873 1.00 78.38 118 PHE A N 1
ATOM 928 C CA . PHE A 1 118 ? -6.554 14.930 -5.253 1.00 78.38 118 PHE A CA 1
ATOM 929 C C . PHE A 1 118 ? -6.411 13.533 -5.854 1.00 78.38 118 PHE A C 1
ATOM 931 O O . PHE A 1 118 ? -5.311 12.957 -5.831 1.00 78.38 118 PHE A O 1
ATOM 938 N N . LYS A 1 119 ? -7.543 13.000 -6.319 1.00 58.16 119 LYS A N 1
ATOM 939 C CA . LYS A 1 119 ? -7.659 11.713 -7.000 1.00 58.16 119 LYS A CA 1
ATOM 940 C C . LYS A 1 119 ? -7.784 11.954 -8.496 1.00 58.16 119 LYS A C 1
ATOM 942 O O . LYS A 1 119 ? -8.599 12.830 -8.860 1.00 58.16 119 LYS A O 1
#

pLDDT: mean 84.37, std 17.51, range [28.52, 98.12]